Protein AF-A0A6G3C9X1-F1 (afdb_monomer_lite)

Secondary structure (DSSP, 8-state):
-----HHHHHHHHHHHHHHHHHHHH-HHHHHHHHHHHHHHHHHHHHHHHHHHHHHHHHHHHTTSSPPPSS--TTTTHHHHHHHHHHHHHHHHHHHT-HHHHHHHHHHHHHHHHHHHHHHHHHHHHHHHHHHGGG-

Radius of gyration: 19.66 Å; chains: 1; bounding box: 42×40×47 Å

Foldseek 3Di:
DDPDPVVVVVVVVVVVVVLVVVCVVCVVCSVVLVVLLVLVVVLVVLLVVLVVVLVVVVCVVVVNDPDDPDDDPPPPNVSVVSNVVSVVVLVVLCVVDDSSVVSSVCVVVVVVVVVVVCVVCVVVVVVVVVVVVVD

Structure (mmCIF, N/CA/C/O backbone):
data_AF-A0A6G3C9X1-F1
#
_entry.id   AF-A0A6G3C9X1-F1
#
loop_
_atom_site.group_PDB
_atom_site.id
_atom_site.type_symbol
_atom_site.label_atom_id
_atom_site.label_alt_id
_atom_site.label_comp_id
_atom_site.label_asym_id
_atom_site.label_entity_id
_atom_site.label_seq_id
_atom_site.pdbx_PDB_ins_code
_atom_site.Cartn_x
_atom_site.Cartn_y
_atom_site.Cartn_z
_atom_site.occupancy
_atom_site.B_iso_or_equiv
_atom_site.auth_seq_id
_atom_site.auth_comp_id
_atom_site.auth_asym_id
_atom_site.auth_atom_id
_atom_site.pdbx_PDB_model_num
ATOM 1 N N . ARG A 1 1 ? 21.694 -18.359 18.758 1.00 54.38 1 ARG A N 1
ATOM 2 C CA . ARG A 1 1 ? 21.383 -18.526 17.315 1.00 54.38 1 ARG A CA 1
ATOM 3 C C . ARG A 1 1 ? 20.793 -17.207 16.853 1.00 54.38 1 ARG A C 1
ATOM 5 O O . ARG A 1 1 ? 19.868 -16.736 17.503 1.00 54.38 1 ARG A O 1
ATOM 12 N N . SER A 1 2 ? 21.415 -16.547 15.884 1.00 57.06 2 SER A N 1
ATOM 13 C CA . SER A 1 2 ? 21.087 -15.173 15.510 1.00 57.06 2 SER A CA 1
ATOM 14 C C . SER A 1 2 ? 19.668 -15.111 14.922 1.00 57.06 2 SER A C 1
ATOM 16 O O . SER A 1 2 ? 19.341 -15.826 13.979 1.00 57.06 2 SER A O 1
ATOM 18 N N . GLN A 1 3 ? 18.805 -14.294 15.532 1.00 70.44 3 GLN A N 1
ATOM 19 C CA . GLN A 1 3 ? 17.420 -14.018 15.119 1.00 70.44 3 GLN A CA 1
ATOM 20 C C . GLN A 1 3 ? 17.403 -13.120 13.869 1.00 70.44 3 GLN A C 1
ATOM 22 O O . GLN A 1 3 ? 16.758 -12.077 13.841 1.00 70.44 3 GLN A O 1
ATOM 27 N N . VAL A 1 4 ? 18.192 -13.466 12.851 1.00 77.19 4 VAL A N 1
ATOM 28 C CA . VAL A 1 4 ? 18.246 -12.682 11.618 1.00 77.19 4 VAL A CA 1
ATOM 29 C C . VAL A 1 4 ? 17.123 -13.179 10.710 1.00 77.19 4 VAL A C 1
ATOM 31 O O . VAL A 1 4 ? 17.064 -14.379 10.430 1.00 77.19 4 VAL A O 1
ATOM 34 N N . PRO A 1 5 ? 16.217 -12.303 10.243 1.00 84.06 5 PRO A N 1
ATOM 35 C CA . PRO A 1 5 ? 15.131 -12.682 9.347 1.00 84.06 5 PRO A CA 1
ATOM 36 C C . PRO A 1 5 ? 15.676 -12.941 7.934 1.00 84.06 5 PRO A C 1
ATOM 38 O O . PRO A 1 5 ? 15.474 -12.148 7.016 1.00 84.06 5 PRO A O 1
ATOM 41 N N . TYR A 1 6 ? 16.368 -14.072 7.754 1.00 84.62 6 TYR A N 1
ATOM 42 C CA . TYR A 1 6 ? 17.033 -14.459 6.504 1.00 84.62 6 TYR A CA 1
ATOM 43 C C . TYR A 1 6 ? 16.102 -14.377 5.292 1.00 84.62 6 TYR A C 1
ATOM 45 O O . TYR A 1 6 ? 16.498 -13.859 4.253 1.00 84.62 6 TYR A O 1
ATOM 53 N N . GLY A 1 7 ? 14.848 -14.819 5.437 1.00 84.00 7 GLY A N 1
ATOM 54 C CA . GLY A 1 7 ? 13.861 -14.759 4.355 1.00 84.00 7 GLY A CA 1
ATOM 55 C C . GLY A 1 7 ? 13.537 -13.333 3.900 1.00 84.00 7 GLY A C 1
ATOM 56 O O . GLY A 1 7 ? 13.395 -13.099 2.705 1.00 84.00 7 GLY A O 1
ATOM 57 N N . GLY A 1 8 ? 13.475 -12.371 4.827 1.00 85.31 8 GLY A N 1
ATOM 58 C CA . GLY A 1 8 ? 13.233 -10.966 4.490 1.00 85.31 8 GLY A CA 1
ATOM 59 C C . GLY A 1 8 ? 14.418 -10.338 3.762 1.00 85.31 8 GLY A C 1
ATOM 60 O O . GLY A 1 8 ? 14.227 -9.643 2.772 1.00 85.31 8 GLY A O 1
ATOM 61 N N . ILE A 1 9 ? 15.638 -10.645 4.208 1.00 89.62 9 ILE A N 1
ATOM 62 C CA . ILE A 1 9 ? 16.872 -10.135 3.596 1.00 89.62 9 ILE A CA 1
ATOM 63 C C . ILE A 1 9 ? 17.041 -10.686 2.177 1.00 89.62 9 ILE A C 1
ATOM 65 O O . ILE A 1 9 ? 17.272 -9.923 1.249 1.00 89.62 9 ILE A O 1
ATOM 69 N N . LEU A 1 10 ? 16.873 -11.998 1.985 1.00 89.50 10 LEU A N 1
ATOM 70 C CA . LEU A 1 10 ? 16.966 -12.625 0.661 1.00 89.50 10 LEU A CA 1
ATOM 71 C C . LEU A 1 10 ? 15.939 -12.047 -0.321 1.00 89.50 10 LEU A C 1
ATOM 73 O O . LEU A 1 10 ? 16.271 -11.812 -1.482 1.00 89.50 10 LEU A O 1
ATOM 77 N N . LEU A 1 11 ? 14.716 -11.779 0.148 1.00 88.56 11 LEU A N 1
ATOM 78 C CA . LEU A 1 11 ? 13.669 -11.162 -0.663 1.00 88.56 11 LEU A CA 1
ATOM 79 C C . LEU A 1 11 ? 14.062 -9.744 -1.104 1.00 88.56 11 LEU A C 1
ATOM 81 O O . LEU A 1 11 ? 14.022 -9.447 -2.297 1.00 88.56 11 LEU A O 1
ATOM 85 N N . THR A 1 12 ? 14.448 -8.872 -0.165 1.00 89.12 12 THR A N 1
ATOM 86 C CA . THR A 1 12 ? 14.791 -7.482 -0.500 1.00 89.12 12 THR A CA 1
ATOM 87 C C . THR A 1 12 ? 16.040 -7.406 -1.370 1.00 89.12 12 THR A C 1
ATOM 89 O O . THR A 1 12 ? 16.038 -6.685 -2.365 1.00 89.12 12 THR A O 1
ATOM 92 N N . SER A 1 13 ? 17.071 -8.205 -1.078 1.00 89.38 13 SER A N 1
ATOM 93 C CA . SER A 1 13 ? 18.267 -8.305 -1.919 1.00 89.38 13 SER A CA 1
ATOM 94 C C . SER A 1 13 ? 17.941 -8.787 -3.335 1.00 89.38 13 SER A C 1
ATOM 96 O O . SER A 1 13 ? 18.450 -8.213 -4.295 1.00 89.38 13 SER A O 1
ATOM 98 N N . GLY A 1 14 ? 17.065 -9.786 -3.489 1.00 89.81 14 GLY A N 1
ATOM 99 C CA . GLY A 1 14 ? 16.628 -10.265 -4.804 1.00 89.81 14 GLY A CA 1
ATOM 100 C C . GLY A 1 14 ? 15.908 -9.188 -5.618 1.00 89.81 14 GLY A C 1
ATOM 101 O O . GLY A 1 14 ? 16.211 -9.001 -6.795 1.00 89.81 14 GLY A O 1
ATOM 102 N N . ILE A 1 15 ? 15.013 -8.426 -4.983 1.00 87.44 15 ILE A N 1
ATOM 103 C CA . ILE A 1 15 ? 14.318 -7.298 -5.625 1.00 87.44 15 ILE A CA 1
ATOM 104 C C . ILE A 1 15 ? 15.316 -6.211 -6.053 1.00 87.44 15 ILE A C 1
ATOM 106 O O . ILE A 1 15 ? 15.213 -5.700 -7.166 1.00 87.44 15 ILE A O 1
ATOM 110 N N . CYS A 1 16 ? 16.317 -5.893 -5.224 1.00 86.25 16 CYS A N 1
ATOM 111 C CA . CYS A 1 16 ? 17.358 -4.927 -5.585 1.00 86.25 16 CYS A CA 1
ATOM 112 C C . CYS A 1 16 ? 18.151 -5.364 -6.825 1.00 86.25 16 CYS A C 1
ATOM 114 O O . CYS A 1 16 ? 18.362 -4.558 -7.728 1.00 86.25 16 CYS A O 1
ATOM 116 N N . VAL A 1 17 ? 18.556 -6.637 -6.901 1.00 88.81 17 VAL A N 1
ATOM 117 C CA . VAL A 1 17 ? 19.281 -7.176 -8.067 1.00 88.81 17 VAL A CA 1
ATOM 118 C C . VAL A 1 17 ? 18.416 -7.127 -9.329 1.00 88.81 17 VAL A C 1
ATOM 120 O O . VAL A 1 17 ? 18.910 -6.748 -10.390 1.00 88.81 17 VAL A O 1
ATOM 123 N N . LEU A 1 18 ? 17.120 -7.439 -9.223 1.00 86.06 18 LEU A N 1
ATOM 124 C CA . LEU A 1 18 ? 16.179 -7.282 -10.337 1.00 86.06 18 LEU A CA 1
ATOM 125 C C . LEU A 1 18 ? 16.082 -5.825 -10.804 1.00 86.06 18 LEU A C 1
ATOM 127 O O . LEU A 1 18 ? 16.090 -5.578 -12.007 1.00 86.06 18 LEU A O 1
ATOM 131 N N . GLY A 1 19 ? 16.048 -4.865 -9.875 1.00 82.12 19 GLY A N 1
ATOM 132 C CA . GLY A 1 19 ? 16.058 -3.436 -10.197 1.00 82.12 19 GLY A CA 1
ATOM 133 C C . GLY A 1 19 ? 17.311 -3.010 -10.966 1.00 82.12 19 GLY A C 1
ATOM 134 O O . GLY A 1 19 ? 17.207 -2.279 -11.950 1.00 82.12 19 GLY A O 1
ATOM 135 N N . VAL A 1 20 ? 18.483 -3.527 -10.577 1.00 84.31 20 VAL A N 1
ATOM 136 C CA . VAL A 1 20 ? 19.740 -3.313 -11.313 1.00 84.31 20 VAL A CA 1
ATOM 137 C C . VAL A 1 20 ? 19.637 -3.880 -12.730 1.00 84.31 20 VAL A C 1
ATOM 139 O O . VAL A 1 20 ? 19.936 -3.171 -13.685 1.00 84.31 20 VAL A O 1
ATOM 142 N N . GLY A 1 21 ? 19.156 -5.117 -12.889 1.00 83.44 21 GLY A N 1
ATOM 143 C CA . GLY A 1 21 ? 18.966 -5.734 -14.207 1.00 83.44 21 GLY A CA 1
ATOM 144 C C . GLY A 1 21 ? 18.015 -4.944 -15.112 1.00 83.44 21 GLY A C 1
ATOM 145 O O . GLY A 1 21 ? 18.307 -4.748 -16.289 1.00 83.44 21 GLY A O 1
ATOM 146 N N . LEU A 1 22 ? 16.913 -4.429 -14.557 1.00 81.56 22 LEU A N 1
ATOM 147 C CA . LEU A 1 22 ? 15.953 -3.602 -15.293 1.00 81.56 22 LEU A CA 1
ATOM 148 C C . LEU A 1 22 ? 16.586 -2.289 -15.787 1.00 81.56 22 LEU A C 1
ATOM 150 O O . LEU A 1 22 ? 16.326 -1.860 -16.910 1.00 81.56 22 LEU A O 1
ATOM 154 N N . ASN A 1 23 ? 17.454 -1.682 -14.971 1.00 84.00 23 ASN A N 1
ATOM 155 C CA . ASN A 1 23 ? 18.157 -0.446 -15.308 1.00 84.00 23 ASN A CA 1
ATOM 156 C C . ASN A 1 23 ? 19.131 -0.613 -16.489 1.00 84.00 23 ASN A C 1
ATOM 158 O O . ASN A 1 23 ? 19.281 0.316 -17.275 1.00 84.00 23 ASN A O 1
ATOM 162 N N . PHE A 1 24 ? 19.731 -1.795 -16.668 1.00 81.12 24 PHE A N 1
ATOM 163 C CA . PHE A 1 24 ? 20.585 -2.075 -17.831 1.00 81.12 24 PHE A CA 1
ATOM 164 C C . PHE A 1 24 ? 19.810 -2.164 -19.153 1.00 81.12 24 PHE A C 1
ATOM 166 O O . PHE A 1 24 ? 20.368 -1.846 -20.200 1.00 81.12 24 PHE A O 1
ATOM 173 N N . VAL A 1 25 ? 18.551 -2.613 -19.124 1.00 78.31 25 VAL A N 1
ATOM 174 C CA . VAL A 1 25 ? 17.748 -2.836 -20.340 1.00 78.31 25 VAL A CA 1
ATOM 175 C C . VAL A 1 25 ? 16.976 -1.580 -20.742 1.00 78.31 25 VAL A C 1
ATOM 177 O O . VAL A 1 25 ? 16.914 -1.260 -21.926 1.00 78.31 25 VAL A O 1
ATOM 180 N N . VAL A 1 26 ? 16.397 -0.857 -19.775 1.00 74.81 26 VAL A N 1
ATOM 181 C CA . VAL A 1 26 ? 15.570 0.334 -20.037 1.00 74.81 26 VAL A CA 1
ATOM 182 C C . VAL A 1 26 ? 15.927 1.458 -19.051 1.00 74.81 26 VAL A C 1
ATOM 184 O O . VAL A 1 26 ? 15.152 1.756 -18.144 1.00 74.81 26 VAL A O 1
ATOM 187 N N . PRO A 1 27 ? 17.106 2.094 -19.176 1.00 75.00 27 PRO A N 1
ATOM 188 C CA . PRO A 1 27 ? 17.623 3.019 -18.163 1.00 75.00 27 PRO A CA 1
ATOM 189 C C . PRO A 1 27 ? 16.733 4.249 -17.948 1.00 75.00 27 PRO A C 1
ATOM 191 O O . PRO A 1 27 ? 16.556 4.680 -16.809 1.00 75.00 27 PRO A O 1
ATOM 194 N N . THR A 1 28 ? 16.149 4.788 -19.021 1.00 76.50 28 THR A N 1
ATOM 195 C CA . THR A 1 28 ? 15.327 6.006 -18.971 1.00 76.50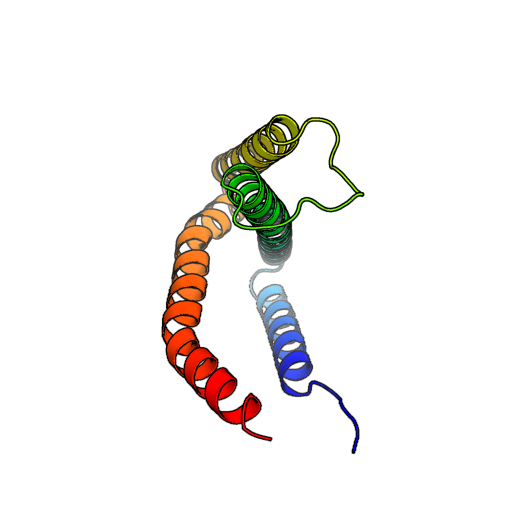 28 THR A CA 1
ATOM 196 C C . THR A 1 28 ? 13.991 5.776 -18.263 1.00 76.50 28 THR A C 1
ATOM 198 O O . THR A 1 28 ? 13.597 6.594 -17.441 1.00 76.50 28 THR A O 1
ATOM 201 N N . GLU A 1 29 ? 13.323 4.643 -18.503 1.00 77.69 29 GLU A N 1
ATOM 202 C CA . GLU A 1 29 ? 12.014 4.351 -17.895 1.00 77.69 29 GLU A CA 1
ATOM 203 C C . GLU A 1 29 ? 12.122 3.595 -16.561 1.00 77.69 29 GLU A C 1
ATOM 205 O O . GLU A 1 29 ? 11.237 3.703 -15.714 1.00 77.69 29 GLU A O 1
ATOM 210 N N . ALA A 1 30 ? 13.206 2.846 -16.319 1.00 77.50 30 ALA A N 1
ATOM 211 C CA . ALA A 1 30 ? 13.358 2.043 -15.102 1.00 77.50 30 ALA A CA 1
ATOM 212 C C . ALA A 1 30 ? 13.314 2.892 -13.825 1.00 77.50 30 ALA A C 1
ATOM 214 O O . ALA A 1 30 ? 12.728 2.469 -12.828 1.00 77.50 30 ALA A O 1
ATOM 215 N N . PHE A 1 31 ? 13.902 4.091 -13.844 1.00 79.44 31 PHE A N 1
ATOM 216 C CA . PHE A 1 31 ? 13.852 4.996 -12.697 1.00 79.44 31 PHE A CA 1
ATOM 217 C C . PHE A 1 31 ? 12.420 5.455 -12.400 1.00 79.44 31 PHE A C 1
ATOM 219 O O . PHE A 1 31 ? 11.970 5.369 -11.257 1.00 79.44 31 PHE A O 1
ATOM 226 N N . GLU A 1 32 ? 11.681 5.869 -13.432 1.00 82.00 32 GLU A N 1
ATOM 227 C CA . GLU A 1 32 ? 10.284 6.287 -13.299 1.00 82.00 32 GLU A CA 1
ATOM 228 C C . GLU A 1 32 ? 9.390 5.140 -12.824 1.00 82.00 32 GLU A C 1
ATOM 230 O O . GLU A 1 32 ? 8.532 5.342 -11.965 1.00 82.00 32 GLU A O 1
ATOM 235 N N . ILE A 1 33 ? 9.611 3.921 -13.321 1.00 79.25 33 ILE A N 1
ATOM 236 C CA . ILE A 1 33 ? 8.891 2.721 -12.880 1.00 79.25 33 ILE A CA 1
ATOM 237 C C . ILE A 1 33 ? 9.143 2.462 -11.392 1.00 79.25 33 ILE A C 1
ATOM 239 O O . ILE A 1 33 ? 8.194 2.267 -10.632 1.00 79.25 33 ILE A O 1
ATOM 243 N N . VAL A 1 34 ? 10.405 2.486 -10.952 1.00 82.12 34 VAL A N 1
ATOM 244 C CA . VAL A 1 34 ? 10.762 2.241 -9.546 1.00 82.12 34 VAL A CA 1
ATOM 245 C C . VAL A 1 34 ? 10.180 3.321 -8.633 1.00 82.12 34 VAL A C 1
ATOM 247 O O . VAL A 1 34 ? 9.624 2.987 -7.585 1.00 82.12 34 VAL A O 1
ATOM 250 N N . LEU A 1 35 ? 10.245 4.595 -9.031 1.00 86.06 35 LEU A N 1
ATOM 251 C CA . LEU A 1 35 ? 9.646 5.696 -8.273 1.00 86.06 35 LEU A CA 1
ATOM 252 C C . LEU A 1 35 ? 8.126 5.557 -8.159 1.00 86.06 35 LEU A C 1
ATOM 254 O O . LEU A 1 35 ? 7.587 5.670 -7.058 1.00 86.06 35 LEU A O 1
ATOM 258 N N . ASN A 1 36 ? 7.436 5.270 -9.265 1.00 87.12 36 ASN A N 1
ATOM 259 C CA . ASN A 1 36 ? 5.987 5.070 -9.264 1.00 87.12 36 ASN A CA 1
ATOM 260 C C . ASN A 1 36 ? 5.583 3.874 -8.391 1.00 87.12 36 ASN A C 1
ATOM 262 O O . ASN A 1 36 ? 4.627 3.961 -7.616 1.00 87.12 36 ASN A O 1
ATOM 266 N N . PHE A 1 37 ? 6.339 2.776 -8.449 1.00 83.81 37 PHE A N 1
ATOM 267 C CA . PHE A 1 37 ? 6.093 1.602 -7.615 1.00 83.81 37 PHE A CA 1
ATOM 268 C C . PHE A 1 37 ? 6.301 1.900 -6.123 1.00 83.81 37 PHE A C 1
ATOM 270 O O . PHE A 1 37 ? 5.474 1.519 -5.290 1.00 83.81 37 PHE A O 1
ATOM 277 N N . ALA A 1 38 ? 7.366 2.629 -5.775 1.00 86.81 38 ALA A N 1
ATOM 278 C CA . ALA A 1 38 ? 7.624 3.069 -4.406 1.00 86.81 38 ALA A CA 1
ATOM 279 C C . ALA A 1 38 ? 6.517 4.001 -3.886 1.00 86.81 38 ALA A C 1
ATOM 281 O O . ALA A 1 38 ? 6.028 3.804 -2.771 1.00 86.81 38 ALA A O 1
ATOM 282 N N . ALA A 1 39 ? 6.073 4.962 -4.701 1.00 88.69 39 ALA A N 1
ATOM 283 C CA . ALA A 1 39 ? 4.976 5.866 -4.365 1.00 88.69 39 ALA A CA 1
ATOM 284 C C . ALA A 1 39 ? 3.687 5.091 -4.054 1.00 88.69 39 ALA A C 1
ATOM 286 O O . ALA A 1 39 ? 3.088 5.293 -2.998 1.00 88.69 39 ALA A O 1
ATOM 287 N N . ILE A 1 40 ? 3.310 4.130 -4.904 1.00 87.31 40 ILE A N 1
ATOM 288 C CA . ILE A 1 40 ? 2.158 3.255 -4.659 1.00 87.31 40 ILE A CA 1
ATOM 289 C C . ILE A 1 40 ? 2.311 2.456 -3.361 1.00 87.31 40 ILE A C 1
ATOM 291 O O . ILE A 1 40 ? 1.358 2.366 -2.587 1.00 87.31 40 ILE A O 1
ATOM 295 N N . GLY A 1 41 ? 3.491 1.892 -3.094 1.00 88.38 41 GLY A N 1
ATOM 296 C CA . GLY A 1 41 ? 3.749 1.150 -1.857 1.00 88.38 41 GLY A CA 1
ATOM 297 C C . GLY A 1 41 ? 3.547 2.009 -0.605 1.00 88.38 41 GLY A C 1
ATOM 298 O O . GLY A 1 41 ? 2.935 1.568 0.373 1.00 88.38 41 GLY A O 1
ATOM 299 N N . ILE A 1 42 ? 3.993 3.265 -0.650 1.00 90.62 42 ILE A N 1
ATOM 300 C CA . ILE A 1 42 ? 3.796 4.238 0.430 1.00 90.62 42 ILE A CA 1
A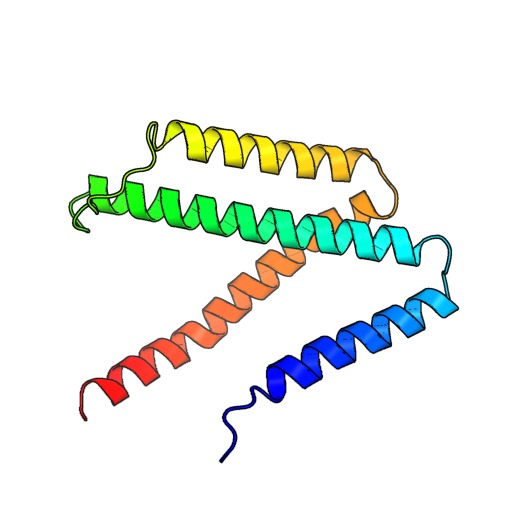TOM 301 C C . ILE A 1 42 ? 2.308 4.592 0.567 1.00 90.62 42 ILE A C 1
ATOM 303 O O . ILE A 1 42 ? 1.773 4.511 1.673 1.00 90.62 42 ILE A O 1
ATOM 307 N N . LEU A 1 43 ? 1.617 4.913 -0.534 1.00 90.50 43 LEU A N 1
ATOM 308 C CA . LEU A 1 43 ? 0.176 5.205 -0.536 1.00 90.50 43 LEU A CA 1
ATOM 309 C C . LEU A 1 43 ? -0.637 4.042 0.042 1.00 90.50 43 LEU A C 1
ATOM 311 O O . LEU A 1 43 ? -1.516 4.259 0.874 1.00 90.50 43 LEU A O 1
ATOM 315 N N . ALA A 1 44 ? -0.314 2.807 -0.347 1.00 87.44 44 ALA A N 1
ATOM 316 C CA . ALA A 1 44 ? -0.957 1.602 0.164 1.00 87.44 44 ALA A CA 1
ATOM 317 C C . ALA A 1 44 ? -0.708 1.414 1.667 1.00 87.44 44 ALA A C 1
ATOM 319 O O . ALA A 1 44 ? -1.635 1.075 2.403 1.00 87.44 44 ALA A O 1
ATOM 320 N N . THR A 1 45 ? 0.514 1.679 2.137 1.00 90.31 45 THR A N 1
ATOM 321 C CA . THR A 1 45 ? 0.866 1.600 3.563 1.00 90.31 45 THR A CA 1
ATOM 322 C C . THR A 1 45 ? 0.054 2.602 4.382 1.00 90.31 45 THR A C 1
ATOM 324 O O . THR A 1 45 ? -0.602 2.221 5.351 1.00 90.31 45 THR A O 1
ATOM 327 N N . TRP A 1 46 ? 0.019 3.870 3.966 1.00 91.69 46 TRP A N 1
ATOM 328 C CA . TRP A 1 46 ? -0.771 4.906 4.636 1.00 91.69 46 TRP A CA 1
ATOM 329 C C . TRP A 1 46 ? -2.274 4.643 4.558 1.00 91.69 46 TRP A C 1
ATOM 331 O O . TRP A 1 46 ? -2.971 4.781 5.563 1.00 91.69 46 TRP A O 1
ATOM 341 N N . GLY A 1 47 ? -2.767 4.198 3.401 1.00 90.75 47 GLY A N 1
ATOM 342 C CA . GLY A 1 47 ? -4.158 3.793 3.222 1.00 90.75 47 GLY A CA 1
ATOM 343 C C . GLY A 1 47 ? -4.543 2.665 4.177 1.00 90.75 47 GLY A C 1
ATOM 344 O O . GLY A 1 47 ? -5.562 2.758 4.857 1.00 90.75 47 GLY A O 1
ATOM 345 N N . MET A 1 48 ? -3.699 1.638 4.310 1.00 89.12 48 MET A N 1
ATOM 346 C CA . MET A 1 48 ? -3.922 0.537 5.247 1.00 89.12 48 MET A CA 1
ATOM 347 C C . MET A 1 48 ? -3.928 1.011 6.702 1.00 89.12 48 MET A C 1
ATOM 349 O O . MET A 1 48 ? -4.806 0.603 7.459 1.00 89.12 48 MET A O 1
ATOM 353 N N . ILE A 1 49 ? -3.008 1.899 7.093 1.00 89.44 49 ILE A N 1
ATOM 354 C CA . ILE A 1 49 ? -2.985 2.486 8.442 1.00 89.44 49 ILE A CA 1
ATOM 355 C C . ILE A 1 49 ? -4.305 3.221 8.727 1.00 89.44 49 ILE A C 1
ATOM 357 O O . ILE A 1 49 ? -4.926 2.973 9.762 1.00 89.44 49 ILE A O 1
ATOM 361 N N . MET A 1 50 ? -4.769 4.070 7.805 1.00 88.75 50 MET A N 1
ATOM 362 C CA . MET A 1 50 ? -6.027 4.812 7.957 1.00 88.75 50 MET A CA 1
ATOM 363 C C . MET A 1 50 ? -7.248 3.886 8.008 1.00 88.75 50 MET A C 1
ATOM 365 O O . MET A 1 50 ? -8.104 4.060 8.871 1.00 88.75 50 MET A O 1
ATOM 369 N N . ILE A 1 51 ? -7.320 2.865 7.146 1.00 85.94 51 ILE A N 1
ATOM 370 C CA . ILE A 1 51 ? -8.411 1.874 7.158 1.00 85.94 51 ILE A CA 1
ATOM 371 C C . ILE A 1 51 ? -8.436 1.117 8.488 1.00 85.94 51 ILE A C 1
ATOM 373 O O . ILE A 1 51 ? -9.497 0.982 9.096 1.00 85.94 51 ILE A O 1
ATOM 377 N N . CYS A 1 52 ? -7.284 0.643 8.967 1.00 87.94 52 CYS A N 1
ATOM 378 C CA . CYS A 1 52 ? -7.176 -0.018 10.266 1.00 87.94 52 CYS A CA 1
ATOM 379 C C . CYS A 1 52 ? -7.663 0.893 11.399 1.00 87.94 52 CYS A C 1
ATOM 381 O O . CYS A 1 52 ? -8.394 0.433 12.277 1.00 87.94 52 CYS A O 1
ATOM 383 N N . HIS A 1 53 ? -7.307 2.178 11.358 1.00 85.62 53 HIS A N 1
ATOM 384 C CA . HIS A 1 53 ? -7.747 3.157 12.345 1.00 85.62 53 HIS A CA 1
ATOM 385 C C . HIS A 1 53 ? -9.265 3.407 12.283 1.00 85.62 53 HIS A C 1
ATOM 387 O O . HIS A 1 53 ? -9.929 3.379 13.317 1.00 85.62 53 HIS A O 1
ATOM 393 N N . LEU A 1 54 ? -9.839 3.540 11.084 1.00 85.31 54 LEU A N 1
ATOM 394 C CA . LEU A 1 54 ? -11.280 3.719 10.882 1.00 85.31 54 LEU A CA 1
ATOM 395 C C . LEU A 1 54 ? -12.081 2.488 11.337 1.00 85.31 54 LEU A C 1
ATOM 397 O O . LEU A 1 54 ? -13.106 2.620 12.005 1.00 85.31 54 LEU A O 1
ATOM 401 N N . LEU A 1 55 ? -11.608 1.276 11.023 1.00 84.75 55 LEU A N 1
ATOM 402 C CA . LEU A 1 55 ? -12.216 0.024 11.489 1.00 84.75 55 LEU A CA 1
ATOM 403 C C . LEU A 1 55 ? -12.130 -0.109 13.013 1.00 84.75 55 LEU A C 1
ATOM 405 O O . LEU A 1 55 ? -13.082 -0.566 13.649 1.00 84.75 55 LEU A O 1
ATOM 409 N N . PHE A 1 56 ? -11.009 0.300 13.608 1.00 84.81 56 PHE A N 1
ATOM 410 C CA . PHE A 1 56 ? -10.861 0.356 15.058 1.00 84.81 56 PHE A CA 1
ATOM 411 C C . PHE A 1 56 ? -11.858 1.343 15.673 1.00 84.81 56 PHE A C 1
ATOM 413 O O . PHE A 1 56 ? -12.581 0.977 16.599 1.00 84.81 56 PHE A O 1
ATOM 420 N N . TRP A 1 57 ? -11.982 2.548 15.111 1.00 84.44 57 TRP A N 1
ATOM 421 C CA . TRP A 1 57 ? -12.975 3.531 15.536 1.00 84.44 57 TRP A CA 1
ATOM 422 C C . TRP A 1 57 ? -14.399 2.964 15.454 1.00 84.44 57 TRP A C 1
ATOM 424 O O . TRP A 1 57 ? -15.116 2.992 16.456 1.00 84.44 57 TRP A O 1
ATOM 434 N N . GLN A 1 58 ? -14.786 2.347 14.330 1.00 82.94 58 GLN A N 1
ATOM 435 C CA . GLN A 1 58 ? -16.102 1.713 14.180 1.00 82.94 58 GLN A CA 1
ATOM 436 C C . GLN A 1 58 ? -16.358 0.648 15.256 1.00 82.94 58 GLN A C 1
ATOM 438 O O . GLN A 1 58 ? -17.430 0.633 15.858 1.00 82.94 58 GLN A O 1
ATOM 443 N N . LYS A 1 59 ? -15.373 -0.206 15.561 1.00 83.88 59 LYS A N 1
ATOM 444 C CA . LYS A 1 59 ? -15.496 -1.214 16.628 1.00 83.88 59 LYS A CA 1
ATOM 445 C C . LYS A 1 59 ? -15.636 -0.600 18.020 1.00 83.88 59 LYS A C 1
ATOM 447 O O . LYS A 1 59 ? -16.413 -1.109 18.824 1.00 83.88 59 LYS A O 1
ATOM 452 N N . THR A 1 60 ? -14.946 0.507 18.303 1.00 83.94 60 THR A N 1
ATOM 453 C CA . THR A 1 60 ? -15.127 1.222 19.579 1.00 83.94 60 THR A CA 1
ATOM 454 C C . THR A 1 60 ? -16.523 1.836 19.696 1.00 83.94 60 THR A C 1
ATOM 456 O O . THR A 1 60 ? -17.133 1.756 20.757 1.00 83.94 60 THR A O 1
ATOM 459 N N . GLN A 1 61 ? -17.081 2.363 18.600 1.00 80.31 61 GLN A N 1
ATOM 460 C CA . GLN A 1 61 ? -18.441 2.917 18.578 1.00 80.31 61 GLN A CA 1
ATOM 461 C C . GLN A 1 61 ? -19.522 1.839 18.743 1.00 80.31 61 GLN A C 1
ATOM 463 O O . GLN A 1 61 ? -20.580 2.115 19.298 1.00 80.31 61 GLN A O 1
ATOM 468 N N . ARG A 1 62 ? -19.251 0.601 18.308 1.00 85.00 62 ARG A N 1
ATOM 469 C CA . ARG A 1 62 ? -20.124 -0.568 18.530 1.00 85.00 62 ARG A CA 1
ATOM 470 C C . ARG A 1 62 ? -20.005 -1.164 19.939 1.00 85.00 62 ARG A C 1
ATOM 472 O O . ARG A 1 62 ? -20.708 -2.121 20.241 1.00 85.00 62 ARG A O 1
ATOM 479 N N . GLY A 1 63 ? -19.122 -0.630 20.787 1.00 80.12 63 GLY A N 1
ATOM 480 C CA . GLY A 1 63 ? -18.884 -1.132 22.143 1.00 80.12 63 GLY A CA 1
ATOM 481 C C . GLY A 1 63 ? -18.070 -2.430 22.212 1.00 80.12 63 GLY A C 1
ATOM 482 O O . GLY A 1 63 ? -17.938 -3.000 23.289 1.00 80.12 63 GLY A O 1
ATOM 483 N N . GLU A 1 64 ? -17.505 -2.900 21.094 1.00 77.44 64 GLU A N 1
ATOM 484 C CA . GLU A 1 64 ? -16.707 -4.137 21.038 1.00 77.44 64 GLU A CA 1
ATOM 485 C C . GLU A 1 64 ? -15.287 -3.951 21.596 1.00 77.44 64 GLU A C 1
ATOM 487 O O . GLU A 1 64 ? -14.634 -4.921 21.974 1.00 77.44 64 GLU A O 1
ATOM 492 N N . LEU A 1 65 ? -14.783 -2.712 21.614 1.00 76.12 65 LEU A N 1
ATOM 493 C CA . LEU A 1 65 ? -13.427 -2.375 22.044 1.00 76.12 65 LEU A CA 1
ATOM 494 C C . LEU A 1 65 ? -13.429 -1.123 22.920 1.00 76.12 65 LEU A C 1
ATOM 496 O O . LEU A 1 65 ? -14.085 -0.126 22.611 1.00 76.12 65 LEU A O 1
ATOM 500 N N . THR A 1 66 ? -12.641 -1.148 23.990 1.00 71.62 66 THR A N 1
ATOM 501 C CA . THR A 1 66 ? -12.437 0.003 24.871 1.00 71.62 66 THR A CA 1
ATOM 502 C C . THR A 1 66 ? -11.595 1.060 24.163 1.00 71.62 66 THR A C 1
ATOM 504 O O . THR A 1 66 ? -10.507 0.783 23.657 1.00 71.62 66 THR A O 1
ATOM 507 N N . ARG A 1 67 ? -12.099 2.296 24.113 1.00 64.88 67 ARG A N 1
ATOM 508 C CA . ARG A 1 67 ? -11.440 3.397 23.403 1.00 64.88 67 ARG A CA 1
ATOM 509 C C . ARG A 1 67 ? -10.173 3.856 24.161 1.00 64.88 67 ARG A C 1
ATOM 511 O O . ARG A 1 67 ? -10.299 4.228 25.328 1.00 64.88 67 ARG A O 1
ATOM 518 N N . PRO A 1 68 ? -8.978 3.878 23.536 1.00 71.19 68 PRO A N 1
ATOM 519 C CA . PRO A 1 68 ? -7.735 4.311 24.179 1.00 71.19 68 PRO A CA 1
ATOM 520 C C . PRO A 1 68 ? -7.757 5.799 24.563 1.00 71.19 68 PRO A C 1
ATOM 522 O O . PRO A 1 68 ? -8.493 6.599 23.978 1.00 71.19 68 PRO A O 1
ATOM 525 N N . GLY A 1 69 ? -6.919 6.183 25.533 1.00 65.38 69 GLY A N 1
ATOM 526 C CA . GLY A 1 69 ? -6.803 7.569 26.006 1.00 65.38 69 GLY A CA 1
ATOM 527 C C . GLY A 1 69 ? -6.237 8.543 24.964 1.00 65.38 69 GLY A C 1
ATOM 528 O O . GLY A 1 69 ? -6.645 9.702 24.931 1.00 65.38 69 GLY A O 1
ATOM 529 N N . TYR A 1 70 ? -5.360 8.067 24.071 1.00 66.81 70 TYR A N 1
ATOM 530 C CA . TYR A 1 70 ? -4.861 8.847 22.939 1.00 66.81 70 TYR A CA 1
ATOM 531 C C . TYR A 1 70 ? -5.853 8.768 21.777 1.00 66.81 70 TYR A C 1
ATOM 533 O O . TYR A 1 70 ? -6.122 7.692 21.242 1.00 66.81 70 TYR A O 1
ATOM 541 N N . ARG A 1 71 ? -6.430 9.913 21.417 1.00 67.56 71 ARG A N 1
ATOM 542 C CA . ARG A 1 71 ? -7.471 10.029 20.393 1.00 67.56 71 ARG A CA 1
ATOM 543 C C . ARG A 1 71 ? -6.932 10.861 19.246 1.00 67.56 71 ARG A C 1
ATOM 545 O O . ARG A 1 71 ? -6.373 11.925 19.495 1.00 67.56 71 ARG A O 1
ATOM 552 N N . LEU A 1 72 ? -7.189 10.436 18.011 1.00 64.81 72 LEU A N 1
ATOM 553 C CA . LEU A 1 72 ? -7.097 11.363 16.890 1.00 64.81 72 LEU A CA 1
ATOM 554 C C . LEU A 1 72 ? -8.191 12.435 17.061 1.00 64.81 72 LEU A C 1
ATOM 556 O O . LEU A 1 72 ? -9.380 12.083 17.073 1.00 64.81 72 LEU A O 1
ATOM 560 N N . PRO A 1 73 ? -7.837 13.724 17.217 1.00 69.12 73 PRO A N 1
ATOM 561 C CA . PRO A 1 73 ? -8.829 14.788 17.217 1.00 69.12 73 PRO A CA 1
ATOM 562 C C . PRO A 1 73 ? -9.485 14.846 15.831 1.00 69.12 73 PRO A C 1
ATOM 564 O O . PRO A 1 73 ? -8.801 14.886 14.812 1.00 69.12 73 PRO A O 1
ATOM 567 N N . GLY A 1 74 ? -10.818 14.801 15.785 1.00 67.81 74 GLY A N 1
ATOM 568 C CA . GLY A 1 74 ? -11.574 14.855 14.527 1.00 67.81 74 GLY A CA 1
ATOM 569 C C . GLY A 1 74 ? -11.831 13.511 13.831 1.00 67.81 74 GLY A C 1
ATOM 570 O O . GLY A 1 74 ? -12.305 13.516 12.698 1.00 67.81 74 GLY A O 1
ATOM 571 N N . SER A 1 75 ? -11.571 12.368 14.479 1.00 72.50 75 SER A N 1
ATOM 572 C CA . SER A 1 75 ? -12.001 11.048 13.979 1.00 72.50 75 SER A CA 1
ATOM 573 C C . SER A 1 75 ? -13.542 10.945 13.937 1.00 72.50 75 SER A C 1
ATOM 575 O O . SER A 1 75 ? -14.180 11.288 14.943 1.00 72.50 75 SER A O 1
ATOM 577 N N . PRO A 1 76 ? -14.164 10.503 12.820 1.00 78.00 76 PRO A N 1
ATOM 578 C CA . PRO A 1 76 ? -13.562 9.842 11.649 1.00 78.00 76 PRO A CA 1
ATOM 579 C C . PRO A 1 76 ? -13.283 10.770 10.448 1.00 78.00 76 PRO A C 1
ATOM 581 O O . PRO A 1 76 ? -12.879 10.306 9.384 1.00 78.00 76 PRO A O 1
ATOM 584 N N . TRP A 1 77 ? -13.528 12.078 10.564 1.00 83.00 77 TRP A N 1
ATOM 585 C CA . TRP A 1 77 ? -13.460 13.000 9.425 1.00 83.00 77 TRP A CA 1
ATOM 586 C C . TRP A 1 77 ? -12.049 13.123 8.849 1.00 83.00 77 TRP A C 1
ATOM 588 O O . TRP A 1 77 ? -11.870 13.063 7.636 1.00 83.00 77 TRP A O 1
ATOM 598 N N . THR A 1 78 ? -11.039 13.240 9.712 1.00 86.44 78 THR A N 1
ATOM 599 C CA . THR A 1 78 ? -9.633 13.343 9.292 1.00 86.44 78 THR A CA 1
ATOM 600 C C . THR A 1 78 ? -9.180 12.111 8.511 1.00 86.44 78 THR A C 1
ATOM 602 O O . THR A 1 78 ? -8.573 12.250 7.456 1.00 86.44 78 THR A O 1
ATOM 605 N N . GLU A 1 79 ? -9.557 10.916 8.967 1.00 85.56 79 GLU A N 1
ATOM 606 C CA . GLU A 1 79 ? -9.253 9.643 8.300 1.00 85.56 79 GLU A CA 1
ATOM 607 C C . GLU A 1 79 ? -9.900 9.562 6.914 1.00 85.56 79 GLU A C 1
ATOM 609 O O . GLU A 1 79 ? -9.244 9.188 5.943 1.00 85.56 79 GLU A O 1
ATOM 614 N N . ILE A 1 80 ? -11.176 9.945 6.805 1.00 86.81 80 ILE A N 1
ATOM 615 C CA . ILE A 1 80 ? -11.912 9.934 5.536 1.00 86.81 80 ILE A CA 1
ATOM 616 C C . ILE A 1 80 ? -11.302 10.941 4.561 1.00 86.81 80 ILE A C 1
ATOM 618 O O . ILE A 1 80 ? -11.065 10.598 3.405 1.00 86.81 80 ILE A O 1
ATOM 622 N N . VAL A 1 81 ? -10.997 12.158 5.017 1.00 92.50 81 VAL A N 1
ATOM 623 C CA . VAL A 1 81 ? -10.348 13.183 4.188 1.00 92.50 81 VAL A CA 1
ATOM 624 C C . VAL A 1 81 ? -8.988 12.694 3.692 1.00 92.50 81 VAL A C 1
ATOM 626 O O . VAL A 1 81 ? -8.694 12.823 2.505 1.00 92.50 81 VAL A O 1
ATOM 629 N N . THR A 1 82 ? -8.179 12.074 4.556 1.00 90.56 82 THR A N 1
ATOM 630 C CA . THR A 1 82 ? -6.900 11.482 4.147 1.00 90.56 82 THR A CA 1
ATOM 631 C C . THR A 1 82 ? -7.100 10.370 3.120 1.00 90.56 82 THR A C 1
ATOM 633 O O . THR A 1 82 ? -6.398 10.352 2.115 1.00 90.56 82 THR A O 1
ATOM 636 N N . LEU A 1 83 ? -8.067 9.470 3.309 1.00 89.44 83 LEU A N 1
ATOM 637 C CA . LEU A 1 83 ? -8.352 8.406 2.341 1.00 89.44 83 LEU A CA 1
ATOM 638 C C . LEU A 1 83 ? -8.805 8.958 0.983 1.00 89.44 83 LEU A C 1
ATOM 640 O O . LEU A 1 83 ? -8.337 8.480 -0.049 1.00 89.44 83 LEU A O 1
ATOM 644 N N . VAL A 1 84 ? -9.658 9.985 0.971 1.00 91.38 84 VAL A N 1
ATOM 645 C CA . VAL A 1 84 ? -10.080 10.673 -0.260 1.00 91.38 84 VAL A CA 1
ATOM 646 C C . VAL A 1 84 ? -8.886 11.332 -0.949 1.00 91.38 84 VAL A C 1
ATOM 648 O O . VAL A 1 84 ? -8.730 11.200 -2.162 1.00 91.38 84 VAL A O 1
ATOM 651 N N . PHE A 1 85 ? -8.002 11.981 -0.190 1.00 92.94 85 PHE A N 1
ATOM 652 C CA . PHE A 1 85 ? -6.775 12.566 -0.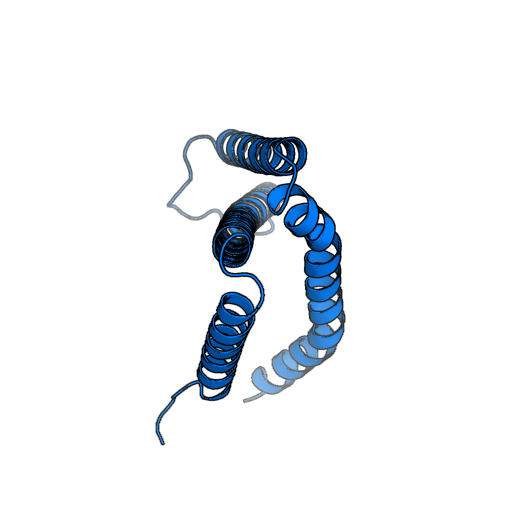723 1.00 92.94 85 PHE A CA 1
ATOM 653 C C . PHE A 1 85 ? -5.859 11.501 -1.343 1.00 92.94 85 PHE A C 1
ATOM 655 O O . PHE A 1 85 ? -5.454 11.642 -2.495 1.00 92.94 85 PHE A O 1
ATOM 662 N N . LEU A 1 86 ? -5.597 10.393 -0.645 1.00 91.50 86 LEU A N 1
ATOM 663 C CA . LEU A 1 86 ? -4.790 9.289 -1.176 1.00 91.50 86 LEU A CA 1
ATOM 664 C C . LEU A 1 86 ? -5.413 8.691 -2.448 1.00 91.50 86 LEU A C 1
ATOM 666 O O . LEU A 1 86 ? -4.700 8.416 -3.412 1.00 91.50 86 LEU A O 1
ATOM 670 N N . ALA A 1 87 ? -6.741 8.549 -2.488 1.00 87.88 87 ALA A N 1
ATOM 671 C CA . ALA A 1 87 ? -7.455 8.105 -3.681 1.00 87.88 87 ALA A CA 1
ATOM 672 C C . ALA A 1 87 ? -7.307 9.098 -4.845 1.00 87.88 87 ALA A C 1
ATOM 674 O O . ALA A 1 87 ? -7.072 8.676 -5.975 1.00 87.88 87 ALA A O 1
ATOM 675 N N . SER A 1 88 ? -7.374 10.409 -4.586 1.00 89.62 88 SER A N 1
ATOM 676 C CA . SER A 1 88 ? -7.137 11.417 -5.626 1.00 89.62 88 SER A CA 1
ATOM 677 C C . SER A 1 88 ? -5.714 11.366 -6.182 1.00 89.62 88 SER A C 1
ATOM 679 O O . SER A 1 88 ? -5.545 11.475 -7.391 1.00 89.62 88 SER A O 1
ATOM 681 N N . VAL A 1 89 ? -4.702 11.102 -5.347 1.00 90.50 89 VAL A N 1
ATOM 682 C CA . VAL A 1 89 ? -3.316 10.932 -5.812 1.00 90.50 89 VAL A CA 1
ATOM 683 C C . VAL A 1 89 ? -3.205 9.726 -6.745 1.00 90.50 89 VAL A C 1
ATOM 685 O O . VAL A 1 89 ? -2.578 9.833 -7.793 1.00 90.50 89 VAL A O 1
ATOM 688 N N . LEU A 1 90 ? -3.869 8.607 -6.433 1.00 87.25 90 LEU A N 1
ATOM 689 C CA . LEU A 1 90 ? -3.909 7.447 -7.334 1.00 87.25 90 LEU A CA 1
ATOM 690 C C . LEU A 1 90 ? -4.569 7.773 -8.682 1.00 87.25 90 LEU A C 1
ATOM 692 O O . LEU A 1 90 ? -4.101 7.310 -9.721 1.00 87.25 90 LEU A O 1
ATOM 696 N N . VAL A 1 91 ? -5.632 8.583 -8.681 1.00 86.75 91 VAL A N 1
ATOM 697 C CA . VAL A 1 91 ? -6.281 9.045 -9.919 1.00 86.75 91 VAL A CA 1
ATOM 698 C C . VAL A 1 91 ? -5.347 9.947 -10.724 1.00 86.75 91 VAL A C 1
ATOM 700 O O . VAL A 1 91 ? -5.256 9.786 -11.939 1.00 86.75 91 VAL A O 1
ATOM 703 N N . LEU A 1 92 ? -4.617 10.852 -10.066 1.00 87.69 92 LEU A N 1
ATOM 704 C CA . LEU A 1 92 ? -3.631 11.70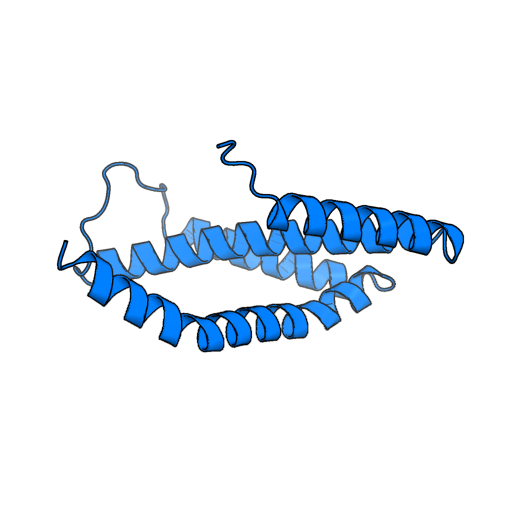8 -10.726 1.00 87.69 92 LEU A CA 1
ATOM 705 C C . LEU A 1 92 ? -2.486 10.883 -11.322 1.00 87.69 92 LEU A C 1
ATOM 707 O O . LEU A 1 92 ? -2.172 11.072 -12.489 1.00 87.69 92 LEU A O 1
ATOM 711 N N . MET A 1 93 ? -1.946 9.901 -10.592 1.00 85.81 93 MET A N 1
ATOM 712 C CA . MET A 1 93 ? -0.927 8.976 -11.117 1.00 85.81 93 MET A CA 1
ATOM 713 C C . MET A 1 93 ? -1.429 8.167 -12.320 1.00 85.81 93 MET A C 1
ATOM 715 O O . MET A 1 93 ? -0.663 7.852 -13.227 1.00 85.81 93 MET A O 1
ATOM 719 N N . TYR A 1 94 ? -2.717 7.815 -12.342 1.00 83.25 94 TYR A N 1
ATOM 720 C CA . TYR A 1 94 ? -3.325 7.151 -13.493 1.00 83.25 94 TYR A CA 1
ATOM 721 C C . TYR A 1 94 ? -3.454 8.091 -14.701 1.00 83.25 94 TYR A C 1
ATOM 723 O O . TYR A 1 94 ? -3.231 7.667 -15.837 1.00 83.25 94 TYR A O 1
ATOM 731 N N . ALA A 1 95 ? -3.822 9.351 -14.456 1.00 84.06 95 ALA A N 1
ATOM 732 C CA . ALA A 1 95 ? -3.992 10.374 -15.482 1.00 84.06 95 ALA A CA 1
ATOM 733 C C . ALA A 1 95 ? -2.660 10.874 -16.070 1.00 84.06 95 ALA A C 1
ATOM 735 O O . ALA A 1 95 ? -2.637 11.252 -17.238 1.00 84.06 95 ALA A O 1
ATOM 736 N N . ASP A 1 96 ? -1.572 10.823 -15.295 1.00 80.19 96 ASP 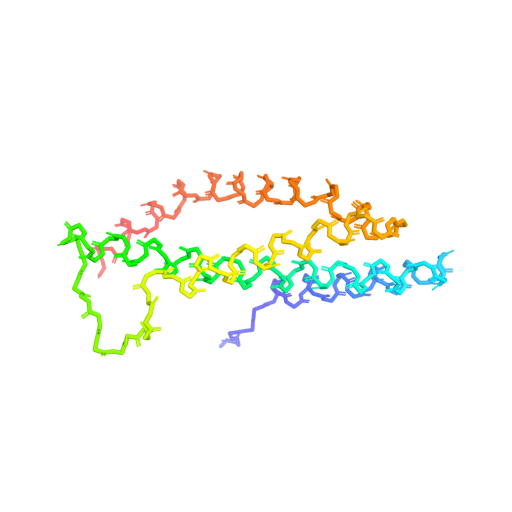A N 1
ATOM 737 C CA . ASP A 1 96 ? -0.219 11.252 -15.692 1.00 80.19 96 ASP A CA 1
ATOM 738 C C . ASP A 1 96 ? 0.360 10.419 -16.856 1.00 80.19 96 ASP A C 1
ATOM 740 O O . ASP A 1 96 ? 1.209 10.876 -17.616 1.00 80.19 96 ASP A O 1
ATOM 744 N N . GLY A 1 97 ? -0.161 9.206 -17.076 1.00 74.88 97 GLY A N 1
ATOM 745 C CA . GLY A 1 97 ? 0.265 8.337 -18.174 1.00 74.88 97 GLY A CA 1
ATOM 746 C C . GLY A 1 97 ? 1.588 7.608 -17.900 1.00 74.88 97 GLY A C 1
ATOM 747 O O . GLY A 1 97 ? 2.059 7.527 -16.768 1.00 74.88 97 GLY A O 1
ATOM 748 N N . GLY A 1 98 ? 2.141 6.963 -18.933 1.00 80.56 98 GLY A N 1
ATOM 749 C CA . GLY A 1 98 ? 3.426 6.255 -18.852 1.00 80.56 98 GLY A CA 1
ATOM 750 C C . GLY A 1 98 ? 3.497 5.173 -17.763 1.00 80.56 98 GLY A C 1
ATOM 751 O O . GLY A 1 98 ? 2.582 4.354 -17.609 1.00 80.56 98 GLY A O 1
ATOM 752 N N . ALA A 1 99 ? 4.597 5.181 -17.005 1.00 73.81 99 ALA A N 1
ATOM 753 C CA . ALA A 1 99 ? 4.866 4.245 -15.914 1.00 73.81 99 ALA A CA 1
ATOM 754 C C . ALA A 1 99 ? 3.870 4.365 -14.741 1.00 73.81 99 ALA A C 1
ATOM 756 O O . ALA A 1 99 ? 3.594 3.372 -14.063 1.00 73.81 99 ALA A O 1
ATOM 757 N N . GLY A 1 100 ? 3.283 5.545 -14.510 1.00 74.19 100 GLY A N 1
ATOM 758 C CA . GLY A 1 100 ? 2.272 5.746 -13.466 1.00 74.19 100 GLY A CA 1
ATOM 759 C C . GLY A 1 100 ? 1.015 4.920 -13.738 1.00 74.19 100 GLY A C 1
ATOM 760 O O . GLY A 1 100 ? 0.561 4.151 -12.886 1.00 74.19 100 GLY A O 1
ATOM 761 N N . ARG A 1 101 ? 0.511 4.970 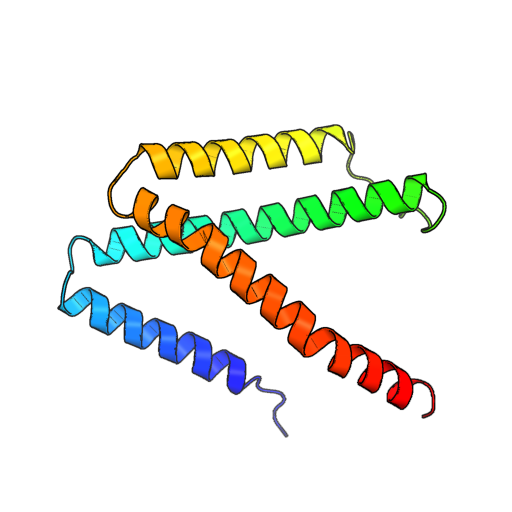-14.976 1.00 78.12 101 ARG A N 1
ATOM 762 C CA . ARG A 1 101 ? -0.692 4.234 -15.392 1.00 78.12 101 ARG A CA 1
ATOM 763 C C . ARG A 1 101 ? -0.522 2.719 -15.311 1.00 78.12 101 ARG A C 1
ATOM 765 O O . ARG A 1 101 ? -1.418 2.036 -14.815 1.00 78.12 101 ARG A O 1
ATOM 772 N N . THR A 1 102 ? 0.603 2.180 -15.782 1.00 76.12 102 THR A N 1
ATOM 773 C CA . THR A 1 102 ? 0.878 0.733 -15.721 1.00 76.12 102 THR A CA 1
ATOM 774 C C . THR A 1 102 ? 0.997 0.250 -14.279 1.00 76.12 102 THR A C 1
ATOM 776 O O . THR A 1 102 ? 0.411 -0.772 -13.923 1.00 76.12 102 THR A O 1
ATOM 779 N N . THR A 1 103 ? 1.664 1.019 -13.418 1.00 78.12 103 THR A N 1
ATOM 780 C CA . THR A 1 103 ? 1.810 0.685 -11.995 1.00 78.12 103 THR A CA 1
ATOM 781 C C . THR A 1 103 ? 0.456 0.721 -11.270 1.00 78.12 103 THR A C 1
ATOM 783 O O . THR A 1 103 ? 0.144 -0.196 -10.508 1.00 78.12 103 THR A O 1
ATOM 786 N N . VAL A 1 104 ? -0.403 1.708 -11.562 1.00 79.62 104 VAL A N 1
ATOM 787 C CA . VAL A 1 104 ? -1.768 1.786 -11.006 1.00 79.62 104 VAL A CA 1
ATOM 788 C C . VAL A 1 104 ? -2.656 0.644 -11.510 1.00 79.62 104 VAL A C 1
ATOM 790 O O . VAL A 1 104 ? -3.424 0.088 -10.732 1.00 79.62 104 VAL A O 1
ATOM 793 N N . LEU A 1 105 ? -2.541 0.229 -12.774 1.00 79.06 105 LEU A N 1
ATOM 794 C CA . LEU A 1 105 ? -3.292 -0.918 -13.309 1.00 79.06 105 LEU A CA 1
ATOM 795 C C . LEU A 1 105 ? -2.892 -2.251 -12.661 1.00 79.06 105 LEU A C 1
ATOM 797 O O . LEU A 1 105 ? -3.724 -3.148 -12.546 1.00 79.06 105 LEU A O 1
ATOM 801 N N . CYS A 1 106 ? -1.646 -2.380 -12.203 1.00 77.88 106 CYS A N 1
ATOM 802 C CA . CYS A 1 106 ? -1.186 -3.535 -11.432 1.00 77.88 106 CYS A CA 1
ATOM 803 C C . CYS A 1 106 ? -1.687 -3.520 -9.977 1.00 77.88 106 CYS A C 1
ATOM 805 O O . CYS A 1 106 ? -1.703 -4.567 -9.326 1.00 77.88 106 CYS A O 1
ATOM 807 N N . LEU A 1 107 ? -2.134 -2.370 -9.459 1.00 78.88 107 LEU A N 1
ATOM 808 C CA . LEU A 1 107 ? -2.576 -2.202 -8.072 1.00 78.88 107 LEU A CA 1
ATOM 809 C C . LEU A 1 107 ? -3.696 -3.177 -7.660 1.00 78.88 107 LEU A C 1
ATOM 811 O O . LEU A 1 107 ? -3.536 -3.837 -6.632 1.00 78.88 107 LEU A O 1
ATOM 815 N N . PRO A 1 108 ? -4.800 -3.350 -8.420 1.00 76.19 108 PRO A N 1
ATOM 816 C CA . PRO A 1 108 ? -5.860 -4.291 -8.058 1.00 76.19 108 PRO A CA 1
ATOM 817 C C . PRO A 1 108 ? -5.363 -5.738 -8.050 1.00 76.19 108 PRO A C 1
ATOM 819 O O . PRO A 1 108 ? -5.832 -6.548 -7.256 1.00 76.19 108 PRO A O 1
ATOM 822 N N . LEU A 1 109 ? -4.386 -6.054 -8.903 1.00 78.38 109 LEU A N 1
ATOM 823 C CA . LEU A 1 109 ? -3.759 -7.369 -8.993 1.00 78.38 109 LEU A CA 1
ATOM 824 C C . LEU A 1 109 ? -2.914 -7.648 -7.740 1.00 78.38 109 LEU A C 1
ATOM 826 O O . LEU A 1 109 ? -3.034 -8.716 -7.142 1.00 78.38 109 LEU A O 1
ATOM 830 N N . ILE A 1 110 ? -2.137 -6.661 -7.280 1.00 73.88 110 ILE A N 1
ATOM 831 C CA . ILE A 1 110 ? -1.360 -6.728 -6.031 1.00 73.88 110 ILE A CA 1
ATOM 832 C C . ILE A 1 110 ? -2.289 -6.843 -4.819 1.00 73.88 110 ILE A C 1
ATOM 834 O O . ILE A 1 110 ? -2.088 -7.710 -3.969 1.00 73.88 110 ILE A O 1
ATOM 838 N N . VAL A 1 111 ? -3.331 -6.010 -4.748 1.00 76.81 111 VAL A N 1
ATOM 839 C CA . VAL A 1 111 ? -4.341 -6.075 -3.681 1.00 76.81 111 VAL A CA 1
ATOM 840 C C . VAL A 1 111 ? -5.021 -7.442 -3.687 1.00 76.81 111 VAL A C 1
ATOM 842 O O . VAL A 1 111 ? -5.121 -8.076 -2.640 1.00 76.81 111 VAL A O 1
ATOM 845 N N . GLY A 1 112 ? -5.419 -7.943 -4.857 1.00 79.06 112 GLY A N 1
ATOM 846 C CA . GLY A 1 112 ? -5.997 -9.273 -5.021 1.00 79.06 112 GLY A CA 1
ATOM 847 C C . GLY A 1 112 ? -5.058 -10.383 -4.547 1.00 79.06 112 GLY A C 1
ATOM 848 O O . GLY A 1 112 ? -5.487 -11.259 -3.800 1.00 79.06 112 GLY A O 1
ATOM 849 N N . ALA A 1 113 ? -3.772 -10.320 -4.899 1.00 77.81 113 ALA A N 1
ATOM 850 C CA . ALA A 1 113 ? -2.762 -11.280 -4.458 1.00 77.81 113 ALA A CA 1
ATOM 851 C C . ALA A 1 113 ? -2.544 -11.242 -2.936 1.00 77.81 113 ALA A C 1
ATOM 853 O O . ALA A 1 113 ? -2.449 -12.295 -2.304 1.00 77.81 113 ALA A O 1
ATOM 854 N N . LEU A 1 114 ? -2.520 -10.052 -2.328 1.00 70.62 114 LEU A N 1
ATOM 855 C CA . LEU A 1 114 ? -2.406 -9.884 -0.877 1.00 70.62 114 LEU A CA 1
ATOM 856 C C . LEU A 1 114 ? -3.641 -10.413 -0.144 1.00 70.62 114 LEU A C 1
ATOM 858 O O . LEU A 1 114 ? -3.510 -11.137 0.844 1.00 70.62 114 LEU A O 1
ATOM 862 N N . VAL A 1 115 ? -4.839 -10.107 -0.646 1.00 77.75 115 VAL A N 1
ATOM 863 C CA . VAL A 1 115 ? -6.103 -10.616 -0.101 1.00 77.75 115 VAL A CA 1
ATOM 864 C C . VAL A 1 115 ? -6.149 -12.140 -0.232 1.00 77.75 115 VAL A C 1
ATOM 866 O O . VAL A 1 115 ? -6.381 -12.830 0.758 1.00 77.75 115 VAL A O 1
ATOM 869 N N . ALA A 1 116 ? -5.852 -12.694 -1.408 1.00 74.88 116 ALA A N 1
ATOM 870 C CA . ALA A 1 116 ? -5.809 -14.137 -1.631 1.00 74.88 116 ALA A CA 1
ATOM 871 C C . ALA A 1 116 ? -4.763 -14.828 -0.740 1.00 74.88 116 ALA A C 1
ATOM 873 O O . ALA A 1 116 ? -5.059 -15.852 -0.124 1.00 74.88 116 ALA A O 1
ATOM 874 N N . GLY A 1 117 ? -3.572 -14.239 -0.598 1.00 75.12 117 GLY A N 1
ATOM 875 C CA . GLY A 1 117 ? -2.531 -14.703 0.318 1.00 75.12 117 GLY A CA 1
ATOM 876 C C . GLY A 1 117 ? -3.007 -14.719 1.772 1.00 75.12 117 GLY A C 1
ATOM 877 O O . GLY A 1 117 ? -2.825 -15.714 2.475 1.00 75.12 117 GLY A O 1
ATOM 878 N N . TRP A 1 118 ? -3.709 -13.673 2.215 1.00 76.94 118 TRP A N 1
ATOM 879 C CA . TRP A 1 118 ? -4.336 -13.637 3.536 1.00 76.94 118 TRP A CA 1
ATOM 880 C C . TRP A 1 118 ? -5.374 -14.753 3.712 1.00 76.94 118 TRP A C 1
ATOM 882 O O . TRP A 1 118 ? -5.348 -15.465 4.717 1.00 76.94 118 TRP A O 1
ATOM 892 N N . PHE A 1 119 ? -6.250 -14.978 2.728 1.00 74.62 119 PHE A N 1
ATOM 893 C CA . PHE A 1 119 ? -7.233 -16.067 2.765 1.00 74.62 119 PHE A CA 1
ATOM 894 C C . PHE A 1 119 ? -6.598 -17.468 2.715 1.00 74.62 119 PHE A C 1
ATOM 896 O O . PHE A 1 119 ? -7.108 -18.390 3.352 1.00 74.62 119 PHE A O 1
ATOM 903 N N . ALA A 1 120 ? -5.463 -17.642 2.041 1.00 77.00 120 ALA A N 1
ATOM 904 C CA . ALA A 1 120 ? -4.718 -18.900 2.036 1.00 77.00 120 ALA A CA 1
ATOM 905 C C . ALA A 1 120 ? -4.034 -19.176 3.389 1.00 77.00 120 ALA A C 1
ATOM 907 O O . ALA A 1 120 ? -3.921 -20.325 3.827 1.00 77.00 120 ALA A O 1
ATOM 908 N N . ILE A 1 121 ? -3.593 -18.123 4.083 1.00 74.31 121 ILE A N 1
ATOM 909 C CA . ILE A 1 121 ? -2.809 -18.233 5.319 1.00 74.31 121 ILE A CA 1
ATOM 910 C C . ILE A 1 121 ? -3.691 -18.160 6.578 1.00 74.31 121 ILE A C 1
ATOM 912 O O . ILE A 1 121 ? -3.337 -18.765 7.594 1.00 74.31 121 ILE A O 1
ATOM 916 N N . ARG A 1 122 ? -4.877 -17.532 6.537 1.00 72.81 122 ARG A N 1
ATOM 917 C CA . ARG A 1 122 ? -5.783 -17.416 7.704 1.00 72.81 122 ARG A CA 1
ATOM 918 C C . ARG A 1 122 ? -6.130 -18.770 8.323 1.00 72.81 122 ARG A C 1
ATOM 920 O O . ARG A 1 122 ? -6.182 -18.885 9.543 1.00 72.81 122 ARG A O 1
ATOM 927 N N . GLY A 1 123 ? -6.282 -19.816 7.505 1.00 64.12 123 GLY A N 1
ATOM 928 C CA . GLY A 1 123 ? -6.543 -21.178 7.983 1.00 64.12 123 GLY A CA 1
ATOM 929 C C . GLY A 1 123 ? -5.342 -21.830 8.681 1.00 64.12 123 GLY A C 1
ATOM 930 O O . GLY A 1 123 ? -5.503 -22.803 9.414 1.00 64.12 123 GLY A O 1
ATOM 931 N N . ARG A 1 124 ? -4.121 -21.323 8.468 1.00 61.81 124 ARG A N 1
ATOM 932 C CA . ARG A 1 124 ? -2.906 -21.741 9.188 1.00 61.81 124 ARG A CA 1
ATOM 933 C C . ARG A 1 124 ? -2.685 -20.911 10.454 1.00 61.81 124 ARG A C 1
ATOM 935 O O . ARG A 1 124 ? -2.250 -21.469 11.455 1.00 61.81 124 ARG A O 1
ATOM 942 N N . ILE A 1 125 ? -3.023 -19.620 10.435 1.00 61.12 125 ILE A N 1
ATOM 943 C CA . ILE A 1 125 ? -2.946 -18.742 11.617 1.00 61.12 125 ILE A CA 1
ATOM 944 C C . ILE A 1 125 ? -3.969 -19.176 12.674 1.00 61.12 125 ILE A C 1
ATOM 946 O O . ILE A 1 125 ? -3.588 -19.359 13.825 1.00 61.12 125 ILE A O 1
ATOM 950 N N . ALA A 1 126 ? -5.214 -19.462 12.271 1.00 59.09 126 ALA A N 1
ATOM 951 C CA . ALA A 1 126 ? -6.258 -19.957 13.174 1.00 59.09 126 ALA A CA 1
ATOM 952 C C . ALA A 1 126 ? -5.892 -21.293 13.851 1.00 59.09 126 ALA A C 1
ATOM 954 O O . ALA A 1 126 ? -6.281 -21.532 14.987 1.00 59.09 126 ALA A O 1
ATOM 955 N N . ARG A 1 127 ? -5.103 -22.145 13.177 1.00 53.75 127 ARG A N 1
ATOM 956 C CA . ARG A 1 127 ? -4.571 -23.390 13.758 1.00 53.75 127 ARG A CA 1
ATOM 957 C C . ARG A 1 127 ? -3.422 -23.144 14.738 1.00 53.75 127 ARG A C 1
ATOM 959 O O . ARG A 1 127 ? -3.360 -23.803 15.768 1.00 53.75 127 ARG A O 1
ATOM 966 N N . LYS A 1 128 ? -2.533 -22.184 14.457 1.00 50.72 128 LYS A N 1
ATOM 967 C CA . LYS A 1 128 ? -1.425 -21.833 15.364 1.00 50.72 128 LYS A CA 1
ATOM 968 C C . LYS A 1 128 ? -1.897 -21.139 16.648 1.00 50.72 128 LYS A C 1
ATOM 970 O O . LYS A 1 128 ? -1.273 -21.341 17.683 1.00 50.72 128 LYS A O 1
ATOM 975 N N . SER A 1 129 ? -3.000 -20.386 16.616 1.00 53.16 129 SER A N 1
ATOM 976 C CA . SER A 1 129 ? -3.596 -19.799 17.827 1.00 53.16 129 SER A CA 1
ATOM 977 C C . SER A 1 129 ? -4.165 -20.842 18.794 1.00 53.16 129 SER A C 1
ATOM 979 O O . SER A 1 129 ? -4.168 -20.605 19.995 1.00 53.16 129 SER A O 1
ATOM 981 N N . THR A 1 130 ? -4.599 -22.010 18.307 1.00 51.28 130 THR A N 1
ATOM 982 C CA . THR A 1 130 ? -5.119 -23.091 19.164 1.00 51.28 130 THR A CA 1
ATOM 983 C C . THR A 1 130 ? -4.001 -23.872 19.859 1.00 51.28 130 THR A C 1
ATOM 985 O O . THR A 1 130 ? -4.186 -24.339 20.975 1.00 51.28 130 THR A O 1
ATOM 988 N N . THR A 1 131 ? -2.821 -23.988 19.241 1.00 50.62 131 THR A N 1
ATOM 989 C CA . THR A 1 131 ? -1.667 -24.694 19.830 1.00 50.62 131 THR A CA 1
ATOM 990 C C . THR A 1 131 ? -0.939 -23.868 20.900 1.00 50.62 131 THR A C 1
ATOM 992 O O . THR A 1 131 ? -0.316 -24.446 21.780 1.00 50.62 131 THR A O 1
ATOM 995 N N . GLY A 1 132 ? -1.028 -22.533 20.863 1.00 44.66 132 GLY A N 1
ATOM 996 C CA . GLY A 1 132 ? -0.414 -21.649 21.867 1.00 44.66 132 GLY A CA 1
ATOM 997 C C . GLY A 1 132 ? -1.263 -21.381 23.116 1.00 44.66 132 GLY A C 1
ATOM 998 O O . GLY A 1 132 ? -0.750 -20.817 24.070 1.00 44.66 132 GLY A O 1
ATOM 999 N N . ALA A 1 133 ? -2.543 -21.767 23.123 1.00 44.28 133 ALA A N 1
ATOM 1000 C CA . ALA A 1 133 ? -3.436 -21.621 24.281 1.00 44.28 133 ALA A CA 1
ATOM 1001 C C . ALA A 1 133 ? -3.427 -22.849 25.219 1.00 44.28 133 ALA A C 1
ATOM 1003 O O . ALA A 1 133 ? -4.186 -22.892 26.182 1.00 44.28 133 ALA A O 1
ATOM 1004 N N . GLY A 1 134 ? -2.601 -23.856 24.910 1.00 45.69 134 GLY A N 1
ATOM 1005 C CA . GLY A 1 134 ? -2.449 -25.094 25.680 1.00 45.69 134 GLY A CA 1
ATOM 1006 C C . GLY A 1 134 ? -1.014 -25.363 26.144 1.00 45.69 134 GLY A C 1
ATOM 1007 O O . GLY A 1 134 ? -0.674 -26.527 26.346 1.00 45.69 134 GLY A O 1
ATOM 1008 N N . ALA A 1 135 ? -0.181 -24.324 26.257 1.00 36.94 135 ALA A N 1
ATOM 1009 C CA . ALA A 1 135 ? 1.165 -24.384 26.829 1.00 36.94 135 ALA A CA 1
ATOM 1010 C C . ALA A 1 135 ? 1.300 -23.360 27.959 1.00 36.94 135 ALA A C 1
ATOM 1012 O O . ALA A 1 135 ? 0.818 -22.221 27.759 1.00 36.94 135 ALA A O 1
#

pLDDT: mean 78.55, std 11.46, range [36.94, 92.94]

Sequence (135 aa):
RSQVPYGGILLTSGICVLGVGLNFVVPTEAFEIVLNFAAIGILATWGMIMICHLLFWQKTQRGELTRPGYRLPGSPWTEIVTLVFLASVLVLMYADGGAGRTTVLCLPLIVGALVAGWFAIRGRIARKSTTGAGA